Protein AF-A0A914UY94-F1 (afdb_monomer)

Nearest PDB structures (foldseek):
  1z5x-assembly1_E  TM=7.047E-01  e=3.099E+00  Bemisia tabaci
  3v3e-assembly1_B  TM=5.498E-01  e=2.189E+00  Homo sapiens

pLDDT: mean 76.99, std 12.9, range [40.56, 93.12]

Mean predicted aligned error: 8.55 Å

Sequence (97 aa):
MCFFVYKLCKEIISDPKLSNCSEETKTLGKITRDQLCADLYAYYANTGIPDPDVRFGNLLLMIPALLEYARTSLENFRLVKFFDMMNYDKVLDDLYN

Organism: NCBI:txid2011161

Radius of gyration: 17.06 Å; Cα contacts (8 Å, |Δi|>4): 44; chains: 1; bounding box: 41×26×40 Å

InterPro domains:
  IPR000536 Nuclear hormone receptor, ligand-binding domain [PF00104] (18-83)
  IPR035500 Nuclear hormone receptor-like domain superfamily [G3DSA:1.10.565.10] (4-97)
  IPR035500 Nuclear hormone receptor-like domain superfamily [SSF48508] (12-96)

Secondary structure (DSSP, 8-state):
-HHHHHHHHHHHH--TT-TTS-HHHHHHHHHHHHHHHHHHHHHHHHTT-S-HHHHHHHHHHHHHHHHHHHHHHHHHHHHHHHTT-S---HHHHHHH-

Structure (mmCIF, N/CA/C/O backbone):
data_AF-A0A914UY94-F1
#
_entry.id   AF-A0A914UY94-F1
#
loop_
_atom_site.group_PDB
_atom_site.id
_atom_site.type_symbol
_atom_site.label_atom_id
_atom_site.label_alt_id
_atom_site.label_comp_id
_atom_site.label_asym_id
_atom_site.label_entity_id
_atom_site.label_seq_id
_atom_site.pdbx_PDB_ins_code
_atom_site.Cartn_x
_atom_site.Cartn_y
_atom_site.Cartn_z
_atom_site.occupancy
_atom_site.B_iso_or_equiv
_atom_site.auth_seq_id
_atom_site.auth_comp_id
_atom_site.auth_asym_id
_atom_site.auth_atom_id
_atom_site.pdbx_PDB_model_num
ATOM 1 N N . MET A 1 1 ? -4.908 0.768 -16.152 1.00 41.00 1 MET A N 1
ATOM 2 C CA . MET A 1 1 ? -5.567 0.363 -14.885 1.00 41.00 1 MET A CA 1
ATOM 3 C C . MET A 1 1 ? -4.557 -0.038 -13.802 1.00 41.00 1 MET A C 1
ATOM 5 O O . MET A 1 1 ? -4.600 0.557 -12.735 1.00 41.00 1 MET A O 1
ATOM 9 N N . CYS A 1 2 ? -3.592 -0.933 -14.070 1.00 4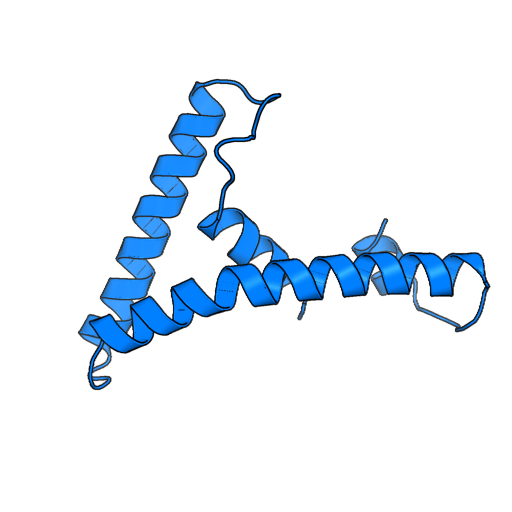0.56 2 CYS A N 1
ATOM 10 C CA . CYS A 1 2 ? -2.588 -1.366 -13.076 1.00 40.56 2 CYS A CA 1
ATOM 11 C C . CYS A 1 2 ? -1.724 -0.245 -12.468 1.00 40.56 2 CYS A C 1
ATOM 13 O O . CYS A 1 2 ? -1.396 -0.318 -11.293 1.00 40.56 2 CYS A O 1
ATOM 15 N N . PHE A 1 3 ? -1.391 0.813 -13.215 1.00 47.31 3 PHE A N 1
ATOM 16 C CA . PHE A 1 3 ? -0.544 1.904 -12.705 1.00 47.31 3 PHE A CA 1
ATOM 17 C C . PHE A 1 3 ? -1.256 2.810 -11.686 1.00 47.31 3 PHE A C 1
ATOM 19 O O . PHE A 1 3 ? -0.653 3.265 -10.719 1.00 47.31 3 PHE A O 1
ATOM 26 N N . PHE A 1 4 ? -2.561 3.039 -11.873 1.00 47.81 4 PHE A N 1
ATOM 27 C CA . PHE A 1 4 ? -3.379 3.814 -10.934 1.00 47.81 4 PHE A CA 1
ATOM 28 C C . PHE A 1 4 ? -3.572 3.042 -9.626 1.00 47.81 4 PHE A C 1
ATOM 30 O O . PHE A 1 4 ? -3.448 3.610 -8.546 1.00 47.81 4 PHE A O 1
ATOM 37 N N . VAL A 1 5 ? -3.777 1.724 -9.744 1.00 54.38 5 VAL A N 1
ATOM 38 C CA . VAL A 1 5 ? -3.810 0.794 -8.611 1.00 54.38 5 VAL A CA 1
ATOM 39 C C . VAL A 1 5 ? -2.453 0.770 -7.910 1.00 54.38 5 VAL A C 1
ATOM 41 O O . VAL A 1 5 ? -2.410 0.980 -6.712 1.00 54.38 5 VAL A O 1
ATOM 44 N N . TYR A 1 6 ? -1.339 0.645 -8.636 1.00 54.22 6 TYR A N 1
ATOM 45 C CA . TYR A 1 6 ? 0.010 0.687 -8.062 1.00 54.22 6 TYR A CA 1
ATOM 46 C C . TYR A 1 6 ? 0.289 1.989 -7.304 1.00 54.22 6 TYR A C 1
ATOM 48 O O . TYR A 1 6 ? 0.807 1.949 -6.192 1.00 54.22 6 TYR A O 1
ATOM 56 N N . LYS A 1 7 ? -0.086 3.144 -7.869 1.00 59.41 7 LYS A N 1
ATOM 57 C CA . LYS A 1 7 ? 0.100 4.449 -7.226 1.00 59.41 7 LYS A CA 1
ATOM 58 C C . LYS A 1 7 ? -0.751 4.566 -5.961 1.00 59.41 7 LYS A C 1
ATOM 60 O O . LYS A 1 7 ? -0.213 4.901 -4.917 1.00 59.41 7 LYS A O 1
ATOM 65 N N . LEU A 1 8 ? -2.029 4.189 -6.020 1.00 59.12 8 LEU A N 1
ATOM 66 C CA . LEU A 1 8 ? -2.922 4.159 -4.857 1.00 59.12 8 LEU A CA 1
ATOM 67 C C . LEU A 1 8 ? -2.424 3.184 -3.772 1.00 59.12 8 LEU A C 1
ATOM 69 O O . LEU A 1 8 ? -2.361 3.543 -2.602 1.00 59.12 8 LEU A O 1
ATOM 73 N N . CYS A 1 9 ? -2.003 1.975 -4.153 1.00 63.75 9 CYS A N 1
ATOM 74 C CA . CYS A 1 9 ? -1.433 0.975 -3.251 1.00 63.75 9 CYS A CA 1
ATOM 75 C C . CYS A 1 9 ? -0.137 1.470 -2.602 1.00 63.75 9 CYS A C 1
ATOM 77 O O . CYS A 1 9 ? 0.069 1.247 -1.415 1.00 63.75 9 CYS A O 1
ATOM 79 N N . LYS A 1 10 ? 0.721 2.161 -3.360 1.00 63.25 10 LYS A N 1
ATOM 80 C CA . LYS A 1 10 ? 1.969 2.752 -2.868 1.00 63.25 10 LYS A CA 1
ATOM 81 C C . LYS A 1 10 ? 1.712 3.895 -1.888 1.00 63.25 10 LYS A C 1
ATOM 83 O O . LYS A 1 10 ? 2.401 3.958 -0.880 1.00 63.25 10 LYS A O 1
ATOM 88 N N . GLU A 1 11 ? 0.723 4.747 -2.148 1.00 63.38 11 GLU A N 1
ATOM 89 C CA . GLU A 1 11 ? 0.308 5.807 -1.218 1.00 63.38 11 GLU A CA 1
ATOM 90 C C . GLU A 1 11 ? -0.240 5.208 0.091 1.00 63.38 11 GLU A C 1
ATOM 92 O O . GLU A 1 11 ? 0.185 5.615 1.172 1.00 63.38 11 GLU A O 1
ATOM 97 N N . ILE A 1 12 ? -1.093 4.175 0.007 1.00 62.19 12 ILE A N 1
ATOM 98 C CA . ILE A 1 12 ? -1.658 3.483 1.183 1.00 62.19 12 ILE A CA 1
ATOM 99 C C . ILE A 1 12 ? -0.585 2.705 1.967 1.00 62.19 12 ILE A C 1
ATOM 101 O O . ILE A 1 12 ? -0.617 2.669 3.195 1.00 62.19 12 ILE A O 1
ATOM 105 N N . ILE A 1 13 ? 0.379 2.083 1.284 1.00 64.75 13 ILE A N 1
ATOM 106 C CA . ILE A 1 13 ? 1.446 1.291 1.920 1.00 64.75 13 ILE A CA 1
ATOM 107 C C . ILE A 1 13 ? 2.632 2.151 2.361 1.00 64.75 13 ILE A C 1
ATOM 109 O O . ILE A 1 13 ? 3.425 1.639 3.145 1.00 64.75 13 ILE A O 1
ATOM 113 N N . SER A 1 14 ? 2.745 3.409 1.893 1.00 60.19 14 SER A N 1
ATOM 114 C CA . SER A 1 14 ? 3.893 4.323 2.052 1.00 60.19 14 SER A CA 1
ATOM 115 C C . SER A 1 14 ? 4.909 3.834 3.079 1.00 60.19 14 SER A C 1
ATOM 117 O O . SER A 1 14 ? 4.734 3.962 4.294 1.00 60.19 14 SER A O 1
ATOM 119 N N . ASP A 1 15 ? 5.923 3.173 2.526 1.00 57.69 15 ASP A N 1
ATOM 120 C CA . ASP A 1 15 ? 6.901 2.357 3.225 1.00 57.69 15 ASP A CA 1
ATOM 121 C C . ASP A 1 15 ? 7.671 3.209 4.256 1.00 57.69 15 ASP A C 1
ATOM 123 O O . ASP A 1 15 ? 8.201 4.265 3.894 1.00 57.69 15 ASP A O 1
ATOM 127 N N . PRO A 1 16 ? 7.828 2.777 5.522 1.00 51.72 16 PRO A N 1
ATOM 128 C CA . PRO A 1 16 ? 8.803 3.387 6.430 1.00 51.72 16 PRO A CA 1
ATOM 129 C C . PRO A 1 16 ? 10.245 3.370 5.872 1.00 51.72 16 PRO A C 1
ATOM 131 O O . PRO A 1 16 ? 11.098 4.110 6.359 1.00 51.72 16 PRO A O 1
ATOM 134 N N . LYS A 1 17 ? 10.527 2.588 4.819 1.00 50.94 17 LYS A N 1
ATOM 135 C CA . LYS A 1 17 ? 11.789 2.564 4.060 1.00 50.94 17 LYS A CA 1
ATOM 136 C C . LYS A 1 17 ? 11.880 3.623 2.957 1.00 50.94 17 LYS A C 1
ATOM 138 O O . LYS A 1 17 ? 12.606 3.436 1.981 1.00 50.94 17 LYS A O 1
ATOM 143 N N . LEU A 1 18 ? 11.257 4.785 3.133 1.00 57.25 18 LEU A N 1
ATOM 144 C CA . LEU A 1 18 ? 11.721 6.025 2.499 1.00 57.25 18 LEU A CA 1
ATOM 145 C C . LEU A 1 18 ? 13.103 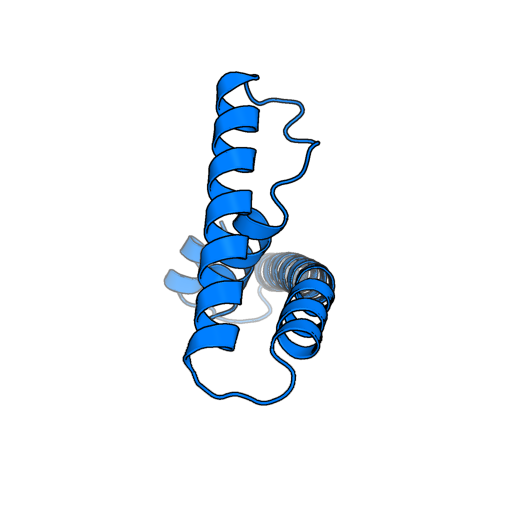6.416 3.068 1.00 57.25 18 LEU A C 1
ATOM 147 O O . LEU A 1 18 ? 13.284 7.503 3.612 1.00 57.25 18 LEU A O 1
ATOM 151 N N . SER A 1 19 ? 14.090 5.517 2.997 1.00 55.50 19 SER A N 1
ATOM 152 C CA . SER A 1 19 ? 15.414 5.667 3.615 1.00 55.50 19 SER A CA 1
ATOM 153 C C . SER A 1 19 ? 16.155 6.904 3.112 1.00 55.50 19 SER A C 1
ATOM 155 O O . SER A 1 19 ? 17.039 7.402 3.798 1.00 55.50 19 SER A O 1
ATOM 157 N N . ASN A 1 20 ? 15.751 7.412 1.943 1.00 63.44 20 ASN A N 1
ATOM 158 C CA . ASN A 1 20 ? 16.362 8.546 1.261 1.00 63.44 20 ASN A CA 1
ATOM 159 C C . ASN A 1 20 ? 15.488 9.815 1.276 1.00 63.44 20 ASN A C 1
ATOM 161 O O . ASN A 1 20 ? 15.843 10.791 0.621 1.00 63.44 20 ASN A O 1
ATOM 165 N N . CYS A 1 21 ? 14.344 9.818 1.970 1.00 70.00 21 CYS A N 1
ATOM 166 C CA . CYS A 1 21 ? 13.503 11.013 2.086 1.00 70.00 21 CYS A CA 1
ATOM 167 C C . CYS A 1 21 ? 13.710 11.716 3.424 1.00 70.00 21 CYS A C 1
ATOM 169 O O . CYS A 1 21 ? 14.038 11.083 4.430 1.00 70.00 21 CYS A O 1
ATOM 171 N N . SER A 1 22 ? 13.465 13.027 3.427 1.00 80.25 22 SER A N 1
ATOM 172 C CA . SER A 1 22 ? 13.509 13.834 4.641 1.00 80.25 22 SER A CA 1
ATOM 173 C C . SER A 1 22 ? 12.421 13.416 5.637 1.00 80.25 22 SER A C 1
ATOM 175 O O . SER A 1 22 ? 11.391 12.846 5.258 1.00 80.25 22 SER A O 1
ATOM 177 N N . GLU A 1 23 ? 12.633 13.711 6.918 1.00 80.38 23 GLU A N 1
ATOM 178 C CA . GLU A 1 23 ? 11.661 13.397 7.972 1.00 80.38 23 GLU A CA 1
ATOM 179 C C . GLU A 1 23 ? 10.333 14.140 7.778 1.00 80.38 23 GLU A C 1
ATOM 181 O O . GLU A 1 23 ? 9.266 13.587 8.059 1.00 80.38 23 GLU A O 1
ATOM 186 N N . GLU A 1 24 ? 10.357 15.347 7.203 1.00 81.44 24 GLU A N 1
ATOM 187 C CA . GLU A 1 24 ? 9.137 16.080 6.850 1.00 81.44 24 GLU A CA 1
ATOM 188 C C . GLU A 1 24 ? 8.319 15.316 5.804 1.00 81.44 24 GLU A C 1
ATOM 190 O O . GLU A 1 24 ? 7.099 15.210 5.917 1.00 81.44 24 GLU A O 1
ATOM 195 N N . THR A 1 25 ? 8.990 14.719 4.815 1.00 78.81 25 THR A N 1
ATOM 196 C CA . THR A 1 25 ? 8.336 13.951 3.746 1.00 78.81 25 THR A CA 1
ATOM 197 C C . THR A 1 25 ? 7.724 12.660 4.288 1.00 78.81 25 THR A C 1
ATOM 199 O O . THR A 1 25 ? 6.594 12.317 3.942 1.00 78.81 25 THR A O 1
ATOM 202 N N . LYS A 1 26 ? 8.432 11.959 5.182 1.00 75.94 26 LYS A N 1
ATOM 203 C CA . LYS A 1 26 ? 7.902 10.762 5.858 1.00 75.94 26 LYS A CA 1
ATOM 204 C C . LYS A 1 26 ? 6.681 11.097 6.711 1.00 75.94 26 LYS A C 1
ATOM 206 O O . LYS A 1 26 ? 5.694 10.362 6.701 1.00 75.94 26 LYS A O 1
ATOM 211 N N . THR A 1 27 ? 6.736 12.224 7.419 1.00 81.88 27 THR A N 1
ATOM 212 C CA . THR A 1 27 ? 5.632 12.713 8.253 1.00 81.88 27 THR A CA 1
ATOM 213 C C . THR A 1 27 ? 4.413 13.052 7.403 1.00 81.88 27 THR A C 1
ATOM 215 O O . THR A 1 27 ? 3.308 12.613 7.721 1.00 81.88 27 THR A O 1
ATOM 218 N N . LEU A 1 28 ? 4.611 13.765 6.291 1.00 81.44 28 LEU A N 1
ATOM 219 C CA . LEU A 1 28 ? 3.539 14.081 5.353 1.00 81.44 28 LEU A CA 1
ATOM 220 C C . LEU A 1 28 ? 2.909 12.809 4.774 1.00 81.44 28 LEU A C 1
ATOM 222 O O . LEU A 1 28 ? 1.691 12.669 4.812 1.00 81.44 28 LEU A O 1
ATOM 226 N N . GLY A 1 29 ? 3.726 11.850 4.328 1.00 77.62 29 GLY A N 1
ATOM 227 C CA . GLY A 1 29 ? 3.241 10.569 3.808 1.00 77.62 29 GLY A CA 1
ATOM 228 C C . GLY A 1 29 ? 2.401 9.796 4.829 1.00 77.62 29 GLY A C 1
ATOM 229 O O . GLY A 1 29 ? 1.348 9.260 4.487 1.00 77.62 29 GLY A O 1
ATOM 230 N N . LYS A 1 30 ? 2.807 9.800 6.106 1.00 80.00 30 LYS A N 1
ATOM 231 C CA . LYS A 1 30 ? 2.018 9.203 7.191 1.00 80.00 30 LYS A CA 1
ATOM 232 C C . LYS A 1 30 ? 0.657 9.887 7.348 1.00 80.00 30 LYS A C 1
ATOM 234 O O . LYS A 1 30 ? -0.351 9.193 7.404 1.00 80.00 30 LYS A O 1
ATOM 239 N N . ILE A 1 31 ? 0.622 11.221 7.392 1.00 84.38 31 ILE A N 1
ATOM 240 C CA . ILE A 1 31 ? -0.626 11.992 7.530 1.00 84.38 31 ILE A CA 1
ATOM 241 C C . ILE A 1 31 ? -1.564 11.706 6.355 1.00 84.38 31 ILE A C 1
ATOM 243 O O . ILE A 1 31 ? -2.740 11.417 6.562 1.00 84.38 31 ILE A O 1
ATOM 247 N N . THR A 1 32 ? -1.045 11.742 5.128 1.00 83.25 32 THR A N 1
ATOM 248 C CA . THR A 1 32 ? -1.826 11.468 3.919 1.00 83.25 32 THR A CA 1
ATOM 249 C C . THR A 1 32 ? -2.396 10.053 3.923 1.00 83.25 32 THR A C 1
ATOM 251 O O . THR A 1 32 ? -3.576 9.872 3.627 1.00 83.25 32 THR A O 1
ATOM 254 N N . ARG A 1 33 ? -1.596 9.053 4.306 1.00 82.75 33 ARG A N 1
ATOM 255 C CA . ARG A 1 33 ? -2.055 7.666 4.435 1.00 82.75 33 ARG A CA 1
ATOM 256 C C . ARG A 1 33 ? -3.153 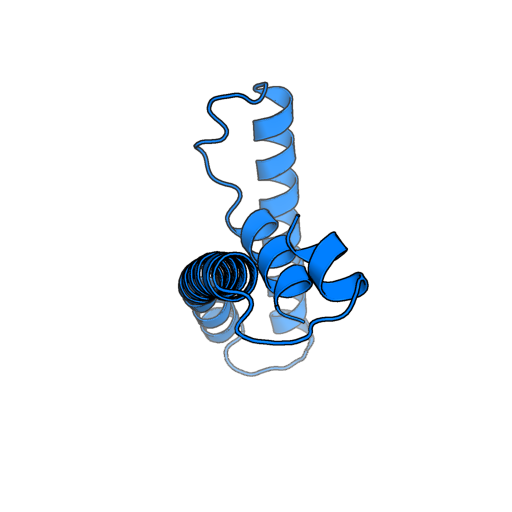7.531 5.485 1.00 82.75 33 ARG A C 1
ATOM 258 O O . ARG A 1 33 ? -4.172 6.900 5.219 1.00 82.75 33 ARG A O 1
ATOM 265 N N . ASP A 1 34 ? -2.938 8.095 6.669 1.00 86.00 34 ASP A N 1
ATOM 266 C CA . ASP A 1 34 ? -3.881 7.982 7.779 1.00 86.00 34 ASP A CA 1
ATOM 267 C C . ASP A 1 34 ? -5.222 8.656 7.409 1.00 86.00 34 ASP A C 1
ATOM 269 O O . ASP A 1 34 ? -6.283 8.081 7.657 1.00 86.00 34 ASP A O 1
ATOM 273 N N . GLN A 1 35 ? -5.180 9.798 6.708 1.00 87.75 35 GLN A N 1
ATOM 274 C CA . GLN A 1 35 ? -6.370 10.462 6.164 1.00 87.75 35 GLN A CA 1
ATOM 275 C C . GLN A 1 35 ? -7.081 9.607 5.107 1.00 87.75 35 GLN A C 1
ATOM 277 O O . GLN A 1 35 ? -8.290 9.412 5.186 1.00 87.75 35 GLN A O 1
ATOM 282 N N . LEU A 1 36 ? -6.341 9.040 4.151 1.00 85.56 36 LEU A N 1
ATOM 283 C CA . LEU A 1 36 ? -6.913 8.188 3.107 1.00 85.56 36 LEU A CA 1
ATOM 284 C C . LEU A 1 36 ? -7.591 6.940 3.693 1.00 85.56 36 LEU A C 1
ATOM 286 O O . LEU A 1 36 ? -8.674 6.559 3.252 1.00 85.56 36 LEU A O 1
ATOM 290 N N . CYS A 1 37 ? -6.981 6.312 4.701 1.00 86.81 37 CYS A N 1
ATOM 291 C CA . CYS A 1 37 ? -7.583 5.194 5.426 1.00 86.81 37 CYS A CA 1
ATOM 292 C C . CYS A 1 37 ? -8.878 5.608 6.136 1.00 86.81 37 CYS A C 1
ATOM 294 O O . CYS A 1 37 ? -9.866 4.875 6.065 1.00 86.81 37 CYS A O 1
ATOM 296 N N . ALA A 1 38 ? -8.889 6.776 6.784 1.00 89.75 38 ALA A N 1
ATOM 297 C CA . ALA A 1 38 ? -10.080 7.307 7.438 1.00 89.75 38 ALA A CA 1
ATOM 298 C C . ALA A 1 38 ? -11.211 7.577 6.432 1.00 89.75 38 ALA A C 1
ATOM 300 O O . ALA A 1 38 ? -12.347 7.168 6.669 1.00 89.75 38 ALA A O 1
ATOM 301 N N . ASP A 1 39 ? -10.896 8.183 5.286 1.00 90.12 39 ASP A N 1
ATOM 302 C CA . ASP A 1 39 ? -11.868 8.493 4.234 1.00 90.12 39 ASP A CA 1
ATOM 303 C C . ASP A 1 39 ? -12.438 7.218 3.589 1.00 90.12 39 ASP A C 1
ATOM 305 O O . ASP A 1 39 ? -13.647 7.104 3.374 1.00 90.12 39 ASP A O 1
ATOM 309 N N . LEU A 1 40 ? -11.587 6.219 3.322 1.00 87.56 40 LEU A N 1
ATOM 310 C CA . LEU A 1 40 ? -12.008 4.919 2.789 1.00 87.56 40 LEU A CA 1
ATOM 311 C C . LEU A 1 40 ? -12.898 4.156 3.772 1.00 87.56 40 LEU A C 1
ATOM 313 O O . LEU A 1 40 ? -13.894 3.556 3.366 1.00 87.56 40 LEU A O 1
ATOM 317 N N . TYR A 1 41 ? -12.564 4.180 5.061 1.00 89.38 41 TYR A N 1
ATOM 318 C CA . TYR A 1 41 ? -13.414 3.579 6.081 1.00 89.38 41 TYR A CA 1
ATOM 319 C C . TYR A 1 41 ? -14.756 4.315 6.191 1.00 89.38 41 TYR A C 1
ATOM 321 O O . TYR A 1 41 ? -15.811 3.680 6.184 1.00 89.38 41 TYR A O 1
ATOM 329 N N . ALA A 1 42 ? -14.735 5.652 6.202 1.00 91.44 42 ALA A N 1
ATOM 330 C CA . ALA A 1 42 ? -15.942 6.472 6.223 1.00 91.44 42 ALA A CA 1
ATOM 331 C C . ALA A 1 42 ? -16.845 6.196 5.011 1.00 91.44 42 ALA A C 1
ATOM 333 O O . ALA A 1 42 ? -18.066 6.161 5.153 1.00 91.44 42 ALA A O 1
ATOM 334 N N . TYR A 1 43 ? -16.270 5.939 3.832 1.00 90.75 43 TYR A N 1
ATOM 335 C CA . TYR A 1 43 ? -17.028 5.495 2.664 1.00 90.75 43 TYR A CA 1
ATOM 336 C C . TYR A 1 43 ? -17.794 4.195 2.943 1.00 90.75 43 TYR A C 1
ATOM 338 O O . TYR A 1 43 ? -19.005 4.147 2.731 1.00 90.75 43 TYR A O 1
ATOM 346 N N . TYR A 1 44 ? -17.136 3.155 3.466 1.00 89.19 44 TYR A N 1
ATOM 347 C CA . TYR A 1 44 ? -17.814 1.897 3.800 1.00 89.19 44 TYR A CA 1
ATOM 348 C C . TYR A 1 44 ? -18.870 2.074 4.899 1.00 89.19 44 TYR A C 1
ATOM 350 O O . TYR A 1 44 ? -19.967 1.530 4.783 1.00 89.19 44 TYR A O 1
ATOM 358 N N . ALA A 1 45 ? -18.573 2.872 5.926 1.00 90.88 45 ALA A N 1
ATOM 359 C CA . ALA A 1 45 ? -19.489 3.128 7.033 1.00 90.88 45 ALA A CA 1
ATOM 360 C C . ALA A 1 45 ? -20.760 3.884 6.597 1.00 90.88 45 ALA A C 1
ATOM 362 O O . ALA A 1 45 ? -21.846 3.613 7.103 1.00 90.88 45 ALA A O 1
ATOM 363 N N . ASN A 1 46 ? -20.646 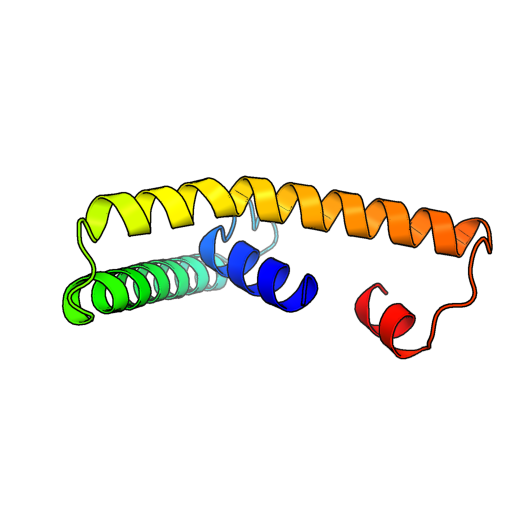4.803 5.631 1.00 93.12 46 ASN A N 1
ATOM 364 C CA . ASN A 1 46 ? -21.746 5.680 5.215 1.00 93.12 46 ASN A CA 1
ATOM 365 C C . ASN A 1 46 ? -22.546 5.167 4.006 1.00 93.12 46 ASN A C 1
ATOM 367 O O . ASN A 1 46 ? -23.562 5.757 3.647 1.00 93.12 46 ASN A O 1
ATOM 371 N N . THR A 1 47 ? -22.115 4.080 3.364 1.00 89.00 47 THR A N 1
ATOM 372 C CA . THR A 1 47 ? -22.767 3.528 2.159 1.00 89.00 47 THR A CA 1
ATOM 373 C C . THR A 1 47 ? -23.809 2.447 2.458 1.00 89.00 47 THR A C 1
ATOM 375 O O . THR A 1 47 ? -24.416 1.913 1.532 1.00 89.00 47 THR A O 1
ATOM 378 N N . GLY A 1 48 ? -24.041 2.119 3.736 1.00 85.75 48 GLY A N 1
ATOM 379 C CA . GLY A 1 48 ? -24.987 1.071 4.142 1.00 85.75 48 GLY A CA 1
ATOM 380 C C . GLY A 1 48 ? -24.538 -0.341 3.750 1.00 85.75 48 GLY A C 1
ATOM 381 O O . GLY A 1 48 ? -25.347 -1.268 3.726 1.00 85.75 48 GLY A O 1
ATOM 382 N N . ILE A 1 49 ? -23.256 -0.507 3.416 1.00 87.19 49 ILE A N 1
ATOM 383 C CA . ILE A 1 49 ? -22.672 -1.797 3.068 1.00 87.19 49 ILE A CA 1
ATOM 384 C C . ILE A 1 49 ? -22.520 -2.635 4.356 1.00 87.19 49 ILE A C 1
ATOM 386 O O . ILE A 1 49 ? -21.996 -2.123 5.345 1.00 87.19 49 ILE A O 1
ATOM 390 N N . PRO A 1 50 ? -22.929 -3.921 4.363 1.00 90.06 50 PRO A N 1
ATOM 391 C CA . PRO A 1 50 ? -22.756 -4.792 5.525 1.00 90.06 50 PRO A CA 1
ATOM 392 C C . PRO A 1 50 ? -21.282 -4.990 5.884 1.00 90.06 50 PRO A C 1
ATOM 394 O O . PRO A 1 50 ? -20.444 -5.136 4.986 1.00 90.06 50 PRO A O 1
ATOM 397 N N . ASP A 1 51 ? -21.004 -5.065 7.185 1.00 91.81 51 ASP A N 1
ATOM 398 C CA . ASP A 1 51 ? -19.688 -5.354 7.766 1.00 91.81 51 ASP A CA 1
ATOM 399 C C . ASP A 1 51 ? -18.569 -4.419 7.256 1.00 91.81 51 ASP A C 1
ATOM 401 O O . ASP A 1 51 ? -17.589 -4.881 6.653 1.00 91.81 51 ASP A O 1
ATOM 405 N N . PRO A 1 52 ? -18.690 -3.093 7.471 1.00 87.50 52 PRO A N 1
ATOM 406 C CA . PRO A 1 52 ? -17.744 -2.107 6.944 1.00 87.50 52 PRO A CA 1
ATOM 407 C C . PRO A 1 52 ? -16.304 -2.362 7.414 1.00 87.50 52 PRO A C 1
ATOM 409 O O . PRO A 1 52 ? -15.378 -2.266 6.608 1.00 87.50 52 PRO A O 1
ATOM 412 N N . ASP A 1 53 ? -16.117 -2.782 8.670 1.00 89.50 53 ASP A N 1
ATOM 413 C CA . ASP A 1 53 ? -14.811 -3.142 9.238 1.00 89.50 53 ASP A CA 1
ATOM 414 C C . ASP A 1 53 ? -14.155 -4.314 8.500 1.00 89.50 53 ASP A C 1
ATOM 416 O O . ASP A 1 53 ? -12.979 -4.262 8.135 1.00 89.50 53 ASP A O 1
ATOM 420 N N . VAL A 1 54 ? -14.929 -5.371 8.235 1.00 91.62 54 VAL A N 1
ATOM 421 C CA . VAL A 1 54 ? -14.442 -6.585 7.564 1.00 91.62 54 VAL A CA 1
ATOM 422 C C . VAL A 1 54 ? -14.056 -6.270 6.123 1.00 91.62 54 VAL A C 1
ATOM 424 O O . VAL A 1 54 ? -13.022 -6.722 5.635 1.00 91.62 54 VAL A O 1
ATOM 427 N N . ARG A 1 55 ? -14.858 -5.461 5.428 1.00 88.06 55 ARG A N 1
ATOM 428 C CA . ARG A 1 55 ? -14.581 -5.073 4.038 1.00 88.06 55 ARG A CA 1
ATOM 429 C C . ARG A 1 55 ? -13.384 -4.151 3.918 1.00 88.06 55 ARG A C 1
ATOM 431 O O . ARG A 1 55 ? -12.568 -4.349 3.020 1.00 88.06 55 ARG A O 1
ATOM 438 N N . PHE A 1 56 ? -13.259 -3.188 4.825 1.00 89.25 56 PHE A N 1
ATOM 439 C CA . PHE A 1 56 ? -12.082 -2.338 4.893 1.00 89.25 56 PHE A CA 1
ATOM 440 C C . PHE A 1 56 ? -10.823 -3.165 5.190 1.00 89.25 56 PHE A C 1
ATOM 442 O O . PHE A 1 56 ? -9.832 -3.046 4.472 1.00 89.25 56 PHE A O 1
ATOM 449 N N . GLY A 1 57 ? -10.884 -4.085 6.158 1.00 87.38 57 GLY A N 1
ATOM 450 C CA . GLY A 1 57 ? -9.793 -5.017 6.451 1.00 87.38 57 GLY A CA 1
ATOM 451 C C . GLY A 1 57 ? -9.400 -5.871 5.242 1.00 87.38 57 GLY A C 1
ATOM 452 O O . GLY A 1 57 ? -8.227 -5.932 4.882 1.00 87.38 57 GLY A O 1
ATOM 453 N N . ASN A 1 58 ? -10.375 -6.461 4.547 1.00 90.69 58 ASN A N 1
ATOM 454 C CA . ASN A 1 58 ? -10.130 -7.238 3.329 1.00 90.69 58 ASN A CA 1
ATOM 455 C C . ASN A 1 58 ? -9.507 -6.391 2.214 1.00 90.69 58 ASN A C 1
ATOM 457 O O . ASN A 1 58 ? -8.607 -6.863 1.520 1.00 90.69 58 ASN A O 1
ATOM 461 N N . LEU A 1 59 ? -9.946 -5.138 2.054 1.00 87.12 59 LEU A N 1
ATOM 462 C CA . LEU A 1 59 ? -9.328 -4.204 1.117 1.00 87.12 59 LEU A CA 1
ATOM 463 C C . LEU A 1 59 ? -7.852 -3.996 1.455 1.00 87.12 59 LEU A C 1
ATOM 465 O O . LEU A 1 59 ? -7.022 -4.158 0.565 1.00 87.12 59 LEU A O 1
ATOM 469 N N . LEU A 1 60 ? -7.526 -3.702 2.719 1.00 84.94 60 LEU A N 1
ATOM 470 C CA . LEU A 1 60 ? -6.145 -3.515 3.174 1.00 84.94 60 LEU A CA 1
ATOM 471 C C . LEU A 1 60 ? -5.275 -4.759 2.936 1.00 84.94 60 LEU A C 1
ATOM 473 O O . LEU A 1 60 ? -4.119 -4.626 2.540 1.00 84.94 60 LEU A O 1
ATOM 477 N N . LEU A 1 61 ? -5.830 -5.961 3.111 1.00 86.25 61 LEU A N 1
ATOM 478 C CA . LEU A 1 61 ? -5.124 -7.226 2.872 1.00 86.25 61 LEU A CA 1
ATOM 479 C C . LEU A 1 61 ? -4.848 -7.508 1.388 1.00 86.25 61 LEU A C 1
ATOM 481 O O . LEU A 1 61 ? -3.890 -8.210 1.072 1.00 86.25 61 LEU A O 1
ATOM 485 N N . MET A 1 62 ? -5.642 -6.958 0.466 1.00 87.00 62 MET A N 1
ATOM 486 C CA . MET A 1 62 ? -5.392 -7.103 -0.974 1.00 87.00 62 MET A CA 1
ATOM 487 C C . MET A 1 62 ? -4.257 -6.204 -1.475 1.00 87.00 62 MET A C 1
ATOM 489 O O . MET A 1 62 ? -3.637 -6.509 -2.493 1.00 87.00 62 MET A O 1
ATOM 493 N N . ILE A 1 63 ? -3.966 -5.099 -0.783 1.00 83.38 63 ILE A N 1
ATOM 494 C CA . ILE A 1 63 ? -3.008 -4.086 -1.252 1.00 83.38 63 ILE A CA 1
ATOM 495 C C . ILE A 1 63 ? -1.591 -4.659 -1.443 1.00 83.38 63 ILE A C 1
ATOM 497 O O . ILE A 1 63 ? -1.013 -4.411 -2.504 1.00 83.38 63 ILE A O 1
ATOM 501 N N . PRO A 1 64 ? -1.024 -5.460 -0.514 1.00 82.00 64 PRO A N 1
ATOM 502 C CA . PRO A 1 64 ? 0.287 -6.079 -0.715 1.00 82.00 64 PRO A CA 1
ATOM 503 C C . PRO A 1 64 ? 0.323 -7.022 -1.922 1.00 82.00 64 PRO A C 1
ATOM 505 O O . PRO A 1 64 ? 1.262 -6.963 -2.713 1.00 82.00 64 PRO A O 1
ATOM 508 N N . ALA A 1 65 ? -0.722 -7.835 -2.110 1.00 84.88 65 ALA A N 1
ATOM 509 C CA . ALA A 1 65 ? -0.817 -8.757 -3.241 1.00 84.88 65 ALA A CA 1
ATOM 510 C C . ALA A 1 65 ? -0.899 -8.008 -4.585 1.00 84.88 65 ALA A C 1
ATOM 512 O O . ALA A 1 65 ? -0.248 -8.387 -5.558 1.00 84.88 65 ALA A O 1
ATOM 513 N N . LEU A 1 66 ? -1.651 -6.903 -4.634 1.00 83.81 66 LEU A N 1
ATOM 514 C CA . LEU A 1 66 ? -1.721 -6.030 -5.810 1.00 83.81 66 LEU A CA 1
ATOM 515 C C . LEU A 1 66 ? -0.375 -5.362 -6.112 1.00 83.81 66 LEU A C 1
ATOM 517 O O . LEU A 1 66 ? -0.004 -5.234 -7.280 1.00 83.81 66 LEU A O 1
ATOM 521 N N . LEU A 1 67 ? 0.359 -4.945 -5.077 1.00 81.06 67 LEU A N 1
ATOM 522 C CA . LEU A 1 67 ? 1.680 -4.338 -5.224 1.00 81.06 67 LEU A CA 1
ATOM 523 C C . LEU A 1 67 ? 2.694 -5.335 -5.801 1.00 81.06 67 LEU A C 1
ATOM 525 O O . LEU A 1 67 ? 3.438 -4.992 -6.721 1.00 81.06 67 LEU A O 1
ATOM 529 N N . GLU A 1 68 ? 2.700 -6.564 -5.287 1.00 84.25 68 GLU A N 1
ATOM 530 C CA . GLU A 1 68 ? 3.559 -7.643 -5.773 1.00 84.25 68 GLU A CA 1
ATOM 531 C C . GLU A 1 68 ? 3.243 -7.989 -7.230 1.00 84.25 68 GLU A C 1
ATOM 533 O O . GLU A 1 68 ? 4.136 -7.974 -8.077 1.00 84.25 68 GLU A O 1
ATOM 538 N N . TYR A 1 69 ? 1.962 -8.171 -7.555 1.00 85.94 69 TYR A N 1
ATOM 539 C CA . TYR A 1 69 ? 1.528 -8.416 -8.927 1.00 85.94 69 TYR A CA 1
ATOM 540 C C . TYR A 1 69 ? 1.950 -7.291 -9.882 1.00 85.94 69 TYR A C 1
ATOM 542 O O . TYR A 1 69 ? 2.475 -7.552 -10.967 1.00 85.94 69 TYR A O 1
ATOM 550 N N . ALA A 1 70 ? 1.758 -6.029 -9.487 1.00 81.88 70 ALA A N 1
ATOM 551 C CA . ALA A 1 70 ? 2.152 -4.881 -10.298 1.00 81.88 70 ALA A CA 1
ATOM 552 C C . ALA A 1 70 ? 3.668 -4.849 -10.548 1.00 81.88 70 ALA A C 1
ATOM 554 O O . ALA A 1 70 ? 4.100 -4.550 -11.664 1.00 81.88 70 ALA A O 1
ATOM 555 N N . ARG A 1 71 ? 4.475 -5.202 -9.540 1.00 81.62 71 ARG A N 1
ATOM 556 C CA . ARG A 1 71 ? 5.930 -5.311 -9.675 1.00 81.62 71 ARG A CA 1
ATOM 557 C C . ARG A 1 71 ? 6.323 -6.415 -10.655 1.00 81.62 71 ARG A C 1
ATOM 559 O O . ARG A 1 71 ? 7.098 -6.151 -11.570 1.00 81.62 71 ARG A O 1
ATOM 566 N N . THR A 1 72 ? 5.767 -7.615 -10.513 1.00 86.25 72 THR A N 1
ATOM 567 C CA . THR A 1 72 ? 6.035 -8.721 -11.442 1.00 86.25 72 THR A CA 1
ATOM 568 C C . THR A 1 72 ? 5.591 -8.373 -12.861 1.00 86.25 72 THR A C 1
ATOM 570 O O . THR A 1 72 ? 6.298 -8.654 -13.824 1.00 86.25 72 THR A O 1
ATOM 573 N N . SER A 1 73 ? 4.455 -7.691 -13.015 1.00 84.38 73 SER A N 1
ATOM 574 C CA . SER A 1 73 ? 3.989 -7.222 -14.320 1.00 84.38 73 SER A CA 1
ATOM 575 C C . SER A 1 73 ? 4.962 -6.230 -14.965 1.00 84.38 73 SER A C 1
A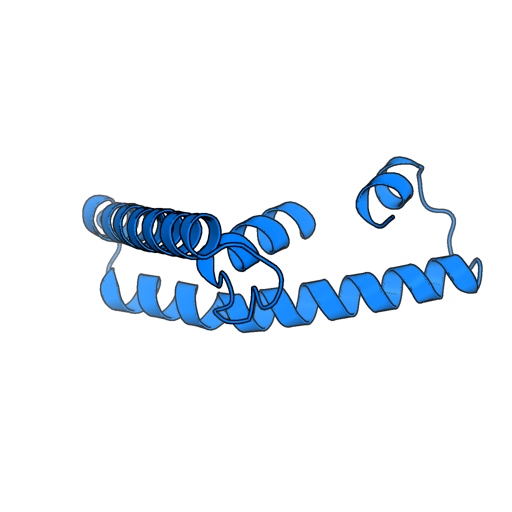TOM 577 O O . SER A 1 73 ? 5.162 -6.292 -16.177 1.00 84.38 73 SER A O 1
ATOM 579 N N . LEU A 1 74 ? 5.568 -5.330 -14.184 1.00 83.38 74 LEU A N 1
ATOM 580 C CA . LEU A 1 74 ? 6.590 -4.396 -14.666 1.00 83.38 74 LEU A CA 1
ATOM 581 C C . LEU A 1 74 ? 7.863 -5.134 -15.103 1.00 83.38 74 LEU A C 1
ATOM 583 O O . LEU A 1 74 ? 8.420 -4.838 -16.159 1.00 83.38 74 LEU A O 1
ATOM 587 N N . GLU A 1 75 ? 8.325 -6.095 -14.305 1.00 84.50 75 GLU A N 1
ATOM 588 C CA . GLU A 1 75 ? 9.496 -6.919 -14.626 1.00 84.50 75 GLU A CA 1
ATOM 589 C C . GLU A 1 75 ? 9.267 -7.724 -15.916 1.00 84.50 75 GLU A C 1
ATOM 591 O O . GLU A 1 75 ? 10.106 -7.702 -16.818 1.00 84.50 75 GLU A O 1
ATOM 596 N N . ASN A 1 76 ? 8.086 -8.326 -16.067 1.00 84.69 76 ASN A N 1
ATOM 597 C CA . ASN A 1 76 ? 7.694 -9.034 -17.284 1.00 84.69 76 ASN A CA 1
ATOM 598 C C . ASN A 1 76 ? 7.651 -8.107 -18.506 1.00 84.69 76 ASN A C 1
ATOM 600 O O . ASN A 1 76 ? 8.144 -8.477 -19.570 1.00 84.69 76 ASN A O 1
ATOM 604 N N . PHE A 1 77 ? 7.111 -6.891 -18.366 1.00 83.31 77 PHE A N 1
ATOM 605 C CA . PHE A 1 77 ? 7.080 -5.921 -19.464 1.00 83.31 77 PHE A CA 1
ATOM 606 C C . PHE A 1 77 ? 8.492 -5.536 -19.929 1.00 83.31 77 PHE A C 1
ATOM 608 O O . PHE A 1 77 ? 8.762 -5.488 -21.128 1.00 83.31 77 PHE A O 1
ATOM 615 N N . ARG A 1 78 ? 9.429 -5.343 -18.992 1.00 82.94 78 ARG A N 1
ATOM 616 C CA . ARG A 1 78 ? 10.838 -5.061 -19.316 1.00 82.94 78 ARG A CA 1
ATOM 617 C C . ARG A 1 78 ? 11.496 -6.198 -20.094 1.00 82.94 78 ARG A C 1
ATOM 619 O O . ARG A 1 78 ? 12.264 -5.929 -21.013 1.00 82.94 78 ARG A O 1
ATOM 626 N N . LEU A 1 79 ? 11.183 -7.451 -19.761 1.00 83.75 79 LEU A N 1
ATOM 627 C CA . LEU A 1 79 ? 11.677 -8.613 -20.504 1.00 83.75 79 LEU A CA 1
ATOM 628 C C . LEU A 1 79 ? 11.094 -8.667 -21.919 1.00 83.75 79 L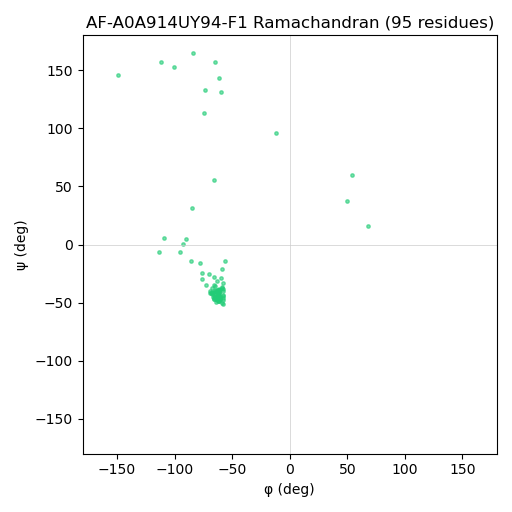EU A C 1
ATOM 630 O O . LEU A 1 79 ? 11.844 -8.847 -22.874 1.00 83.75 79 LEU A O 1
ATOM 634 N N . VAL A 1 80 ? 9.785 -8.446 -22.073 1.00 83.69 80 VAL A N 1
ATOM 635 C CA . VAL A 1 80 ? 9.134 -8.380 -23.394 1.00 83.69 80 VAL A C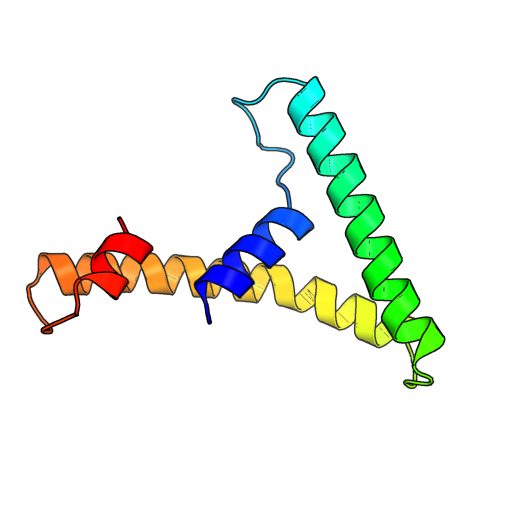A 1
ATOM 636 C C . VAL A 1 80 ? 9.766 -7.294 -24.267 1.00 83.69 80 VAL A C 1
ATOM 638 O O . VAL A 1 80 ? 10.055 -7.556 -25.433 1.00 83.69 80 VAL A O 1
ATOM 641 N N . LYS A 1 81 ? 10.039 -6.113 -23.693 1.00 79.62 81 LYS A N 1
ATOM 642 C CA . LYS A 1 81 ? 10.745 -5.012 -24.363 1.00 79.62 81 LYS A CA 1
ATOM 643 C C . LYS A 1 81 ? 12.174 -5.391 -24.757 1.00 79.62 81 LYS A C 1
ATOM 645 O O . LYS A 1 81 ? 12.586 -5.099 -25.871 1.00 79.62 81 LYS A O 1
ATOM 650 N N . PHE A 1 82 ? 12.924 -6.044 -23.869 1.00 81.88 82 PHE A N 1
ATOM 651 C CA . PHE A 1 82 ? 14.308 -6.447 -24.140 1.00 81.88 82 PHE A CA 1
ATOM 652 C C . PHE A 1 82 ? 14.417 -7.466 -25.280 1.00 81.88 82 PHE A C 1
ATOM 654 O O . PHE A 1 82 ? 15.320 -7.375 -26.107 1.00 81.88 82 PHE A O 1
ATOM 661 N N . PHE A 1 83 ? 13.502 -8.432 -25.325 1.00 85.25 83 PHE A N 1
ATOM 662 C CA . PHE A 1 83 ? 13.510 -9.500 -26.323 1.00 85.25 83 PHE A CA 1
ATOM 663 C C . PHE A 1 83 ? 12.716 -9.173 -27.597 1.00 85.25 83 PHE A C 1
ATOM 665 O O . PHE A 1 83 ? 12.579 -10.049 -28.447 1.00 85.25 83 PHE A O 1
ATOM 672 N N . ASP A 1 84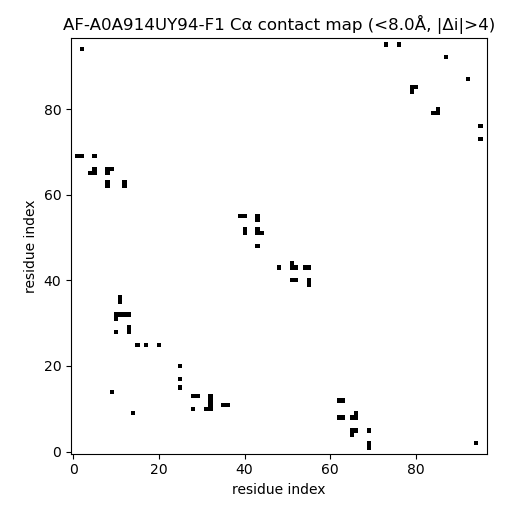 ? 12.183 -7.952 -27.718 1.00 80.75 84 ASP A N 1
ATOM 673 C CA . ASP A 1 84 ? 11.359 -7.498 -28.849 1.00 80.75 84 ASP A CA 1
ATOM 674 C C . ASP A 1 84 ? 10.209 -8.470 -29.190 1.00 80.75 84 ASP A C 1
ATOM 676 O O . ASP A 1 84 ? 9.888 -8.744 -30.344 1.00 80.75 84 ASP A O 1
ATOM 680 N N . MET A 1 85 ? 9.600 -9.067 -28.155 1.00 75.31 85 MET A N 1
ATOM 681 C CA . MET A 1 85 ? 8.628 -10.155 -28.345 1.00 75.31 85 MET A CA 1
ATOM 682 C C . MET A 1 85 ? 7.241 -9.662 -28.780 1.00 75.31 85 MET A C 1
ATOM 684 O O . MET A 1 85 ? 6.423 -10.474 -29.210 1.00 75.31 85 MET A O 1
ATOM 688 N N . MET A 1 86 ? 6.944 -8.364 -28.642 1.00 71.75 86 MET A N 1
ATOM 689 C CA . MET A 1 86 ? 5.663 -7.766 -29.030 1.00 71.75 86 MET A CA 1
ATOM 690 C C . MET A 1 86 ? 5.819 -6.311 -29.474 1.00 71.75 86 MET A C 1
ATOM 692 O O . MET A 1 86 ? 6.565 -5.550 -28.868 1.00 71.75 86 MET A O 1
ATOM 696 N N . ASN A 1 87 ? 5.005 -5.902 -30.451 1.00 66.25 87 ASN A N 1
ATOM 697 C CA . ASN A 1 87 ? 4.793 -4.491 -30.770 1.00 66.25 87 ASN A CA 1
ATOM 698 C C . ASN A 1 87 ? 3.906 -3.860 -29.686 1.00 66.25 87 ASN A C 1
ATOM 700 O O . ASN A 1 87 ? 2.729 -4.206 -29.572 1.00 66.25 87 ASN A O 1
ATOM 704 N N . TYR A 1 88 ? 4.459 -2.943 -28.899 1.00 68.88 88 TYR A N 1
ATOM 705 C CA . TYR A 1 88 ? 3.722 -2.125 -27.935 1.00 68.88 88 TYR A CA 1
ATOM 706 C C . TYR A 1 88 ? 3.706 -0.661 -28.390 1.00 68.88 88 TYR A C 1
ATOM 708 O O . TYR A 1 88 ? 4.525 -0.231 -29.203 1.00 68.88 88 TYR A O 1
ATOM 716 N N . ASP A 1 89 ? 2.726 0.103 -27.914 1.00 72.69 89 ASP A N 1
ATOM 717 C CA . ASP A 1 89 ? 2.570 1.510 -28.268 1.00 72.69 89 ASP A CA 1
ATOM 718 C C . ASP A 1 89 ? 3.455 2.425 -27.403 1.00 72.69 89 ASP A C 1
ATOM 720 O O . ASP A 1 89 ? 3.971 2.044 -26.350 1.00 72.69 89 ASP A O 1
ATOM 724 N N . LYS A 1 90 ? 3.627 3.677 -27.846 1.00 72.88 90 LYS A N 1
ATOM 725 C CA . LYS A 1 90 ? 4.395 4.685 -27.095 1.00 72.88 90 LYS A CA 1
ATOM 726 C C . LYS A 1 90 ? 3.823 4.959 -25.705 1.00 72.88 90 LYS A C 1
ATOM 728 O O . LYS A 1 90 ? 4.575 5.310 -24.809 1.00 72.88 90 LYS A O 1
ATOM 733 N N . VAL A 1 91 ? 2.513 4.792 -25.521 1.00 72.44 91 VAL A N 1
ATOM 734 C CA . VAL A 1 91 ? 1.852 5.035 -24.232 1.00 72.44 91 VAL A CA 1
ATOM 735 C C . VAL A 1 91 ? 2.303 4.010 -23.197 1.00 72.44 91 VAL A C 1
ATOM 737 O O . VAL A 1 91 ? 2.579 4.382 -22.061 1.00 72.44 91 VAL A O 1
ATOM 740 N N . LEU A 1 92 ? 2.407 2.733 -23.575 1.00 67.94 92 LEU A N 1
ATOM 741 C CA . LEU A 1 92 ? 2.969 1.702 -22.706 1.00 67.94 92 LEU A CA 1
ATOM 742 C C . LEU A 1 92 ? 4.457 1.941 -22.447 1.00 67.94 92 LEU A C 1
ATOM 744 O O . LEU A 1 92 ? 4.915 1.698 -21.333 1.00 67.94 92 LEU A O 1
ATOM 748 N N . ASP A 1 93 ? 5.190 2.463 -23.429 1.00 73.00 93 ASP A N 1
ATOM 749 C CA . ASP A 1 93 ? 6.601 2.793 -23.238 1.00 73.00 93 ASP A CA 1
ATOM 750 C C . ASP A 1 93 ? 6.792 3.932 -22.221 1.00 73.00 93 ASP A C 1
ATOM 752 O O . ASP A 1 93 ? 7.557 3.791 -21.271 1.00 73.00 93 ASP A O 1
ATOM 756 N N . ASP A 1 94 ? 6.022 5.015 -22.337 1.00 73.31 94 ASP A N 1
ATOM 757 C CA . ASP A 1 94 ? 6.047 6.146 -21.400 1.00 73.31 94 ASP A CA 1
ATOM 758 C C . ASP A 1 94 ? 5.548 5.772 -19.991 1.00 73.31 94 ASP A C 1
ATOM 760 O O . ASP A 1 94 ? 5.946 6.383 -19.003 1.00 73.31 94 ASP A O 1
ATOM 764 N N . LEU A 1 95 ? 4.664 4.775 -19.880 1.00 67.44 95 LEU A N 1
ATOM 765 C CA . LEU A 1 95 ? 4.110 4.317 -18.601 1.00 67.44 95 LEU A CA 1
ATOM 766 C C . LEU A 1 95 ? 5.102 3.462 -17.794 1.00 67.44 95 LEU A C 1
ATOM 768 O O . LEU A 1 95 ? 5.004 3.400 -16.567 1.00 67.44 95 LEU A O 1
ATOM 772 N N . TYR A 1 96 ? 5.999 2.749 -18.476 1.00 65.25 96 TYR A N 1
ATOM 773 C CA . TYR A 1 96 ? 6.885 1.751 -17.871 1.00 65.25 96 TYR A CA 1
ATOM 774 C C . TYR A 1 96 ? 8.381 2.120 -17.902 1.00 65.25 96 TYR A C 1
ATOM 776 O O . TYR A 1 96 ? 9.178 1.399 -17.282 1.00 65.25 96 TYR A O 1
ATOM 784 N N . ASN A 1 97 ? 8.749 3.213 -18.582 1.00 59.97 97 ASN A N 1
ATOM 785 C CA . ASN A 1 97 ? 10.050 3.889 -18.466 1.00 59.97 97 ASN A CA 1
ATOM 786 C C . ASN A 1 97 ? 10.138 4.707 -17.164 1.00 59.97 97 ASN A C 1
ATOM 788 O O . ASN A 1 97 ? 11.236 4.699 -16.563 1.00 59.97 97 ASN A O 1
#

Solvent-accessible surface area (backbone atoms only — not comparable to full-atom values): 5663 Å² total; per-residue (Å²): 114,67,66,61,51,41,51,52,38,46,49,66,58,58,59,92,76,51,81,88,56,55,69,6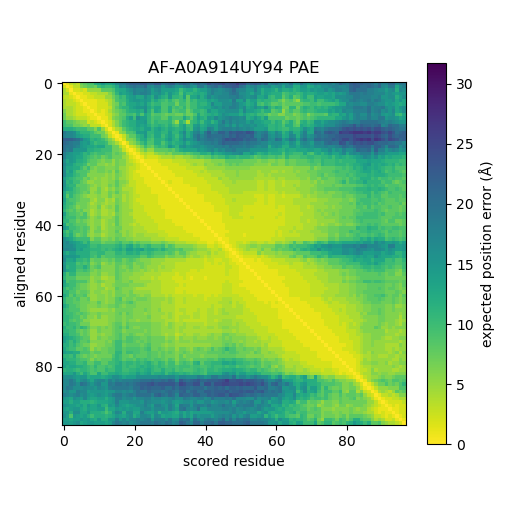8,56,53,50,49,49,50,52,54,26,56,49,52,51,52,53,54,44,49,50,34,65,71,66,76,51,82,59,34,68,60,53,48,50,53,54,61,65,45,37,62,58,51,45,52,51,48,50,53,51,52,54,52,50,53,50,39,62,74,67,66,72,62,96,74,56,70,67,62,49,70,73,74,108

Foldseek 3Di:
DLLVLLVVLCLLCVDPPPVVDDPVVSVVSVVSNVVVLVVQLVCLVVVPHPPSVVVSVVVNVCSVVSNVVSVVVLVVVVVCVVVVVDDDDVVVVVSND